Protein AF-A0A7V9DUL5-F1 (afdb_monomer_lite)

Structure (mmCIF, N/CA/C/O backbone):
data_AF-A0A7V9DUL5-F1
#
_entry.id   AF-A0A7V9DUL5-F1
#
loop_
_atom_site.group_PDB
_atom_site.id
_atom_site.type_symbol
_atom_site.label_atom_id
_atom_site.label_alt_id
_atom_site.label_comp_id
_atom_site.label_asym_id
_atom_site.label_entity_id
_atom_site.label_seq_id
_atom_site.pdbx_PDB_ins_code
_atom_site.Cartn_x
_atom_site.Cartn_y
_atom_site.Cartn_z
_atom_site.occupancy
_atom_site.B_iso_or_equiv
_atom_site.auth_seq_id
_atom_site.auth_comp_id
_atom_site.auth_asym_id
_atom_site.auth_atom_id
_atom_site.pdbx_PDB_model_num
ATOM 1 N N . GLY A 1 1 ? 25.525 -10.480 -14.762 1.00 62.44 1 GLY A N 1
ATOM 2 C CA . GLY A 1 1 ? 25.239 -9.579 -13.626 1.00 62.44 1 GLY A CA 1
ATOM 3 C C . GLY A 1 1 ? 24.257 -8.466 -13.969 1.00 62.44 1 GLY A C 1
ATOM 4 O O . GLY A 1 1 ? 23.234 -8.354 -13.313 1.00 62.44 1 GLY A O 1
ATOM 5 N N . ILE A 1 2 ? 24.531 -7.656 -14.999 1.00 79.62 2 ILE A N 1
ATOM 6 C CA . ILE A 1 2 ? 23.773 -6.420 -15.299 1.00 79.62 2 ILE A CA 1
ATOM 7 C C . ILE A 1 2 ? 22.297 -6.606 -15.705 1.00 79.62 2 ILE A C 1
ATOM 9 O O . ILE A 1 2 ? 21.495 -5.689 -15.567 1.00 79.62 2 ILE A O 1
ATOM 13 N N . THR A 1 3 ? 21.905 -7.779 -16.201 1.00 90.38 3 THR A N 1
ATOM 14 C CA . THR A 1 3 ? 20.504 -8.048 -16.567 1.00 90.38 3 THR A CA 1
ATOM 15 C C . THR A 1 3 ? 19.608 -8.117 -15.332 1.00 90.38 3 THR A C 1
ATOM 17 O O . THR A 1 3 ? 18.474 -7.657 -15.372 1.00 90.38 3 THR A O 1
ATOM 20 N N . PHE A 1 4 ? 20.137 -8.611 -14.210 1.00 92.88 4 PHE A N 1
ATOM 21 C CA . PHE A 1 4 ? 19.392 -8.726 -12.959 1.00 92.88 4 PHE A CA 1
ATOM 22 C C . PHE A 1 4 ? 19.013 -7.350 -12.392 1.00 92.88 4 PHE A C 1
ATOM 24 O O . PHE A 1 4 ? 17.853 -7.117 -12.070 1.00 92.88 4 PHE A O 1
ATOM 31 N N . ILE A 1 5 ? 19.956 -6.399 -12.369 1.00 95.44 5 ILE A N 1
ATOM 32 C CA . ILE A 1 5 ? 19.678 -5.034 -11.892 1.00 95.44 5 ILE A CA 1
ATOM 33 C C . ILE A 1 5 ? 18.683 -4.294 -12.801 1.00 95.44 5 ILE A C 1
ATOM 35 O O . ILE A 1 5 ? 17.821 -3.573 -12.305 1.00 95.44 5 ILE A O 1
ATOM 39 N N . LYS A 1 6 ? 18.731 -4.525 -14.122 1.00 93.88 6 LYS A N 1
ATOM 40 C CA . LYS A 1 6 ? 17.746 -3.970 -15.066 1.00 93.88 6 LYS A CA 1
ATOM 41 C C . LYS A 1 6 ? 16.342 -4.513 -14.805 1.00 93.88 6 LYS A C 1
ATOM 43 O O . LYS A 1 6 ? 15.395 -3.735 -14.778 1.00 93.88 6 LYS A O 1
ATOM 48 N N . LEU A 1 7 ? 16.212 -5.821 -14.585 1.00 96.88 7 LEU A N 1
ATOM 49 C CA . LEU A 1 7 ? 14.924 -6.449 -14.285 1.00 96.88 7 LEU A CA 1
ATOM 50 C C . LEU A 1 7 ? 14.331 -5.920 -12.975 1.00 96.88 7 LEU A C 1
ATOM 52 O O . LEU A 1 7 ? 13.148 -5.597 -12.945 1.00 96.88 7 LEU A O 1
ATOM 56 N N . ILE A 1 8 ? 15.150 -5.754 -11.932 1.00 96.94 8 ILE A N 1
ATOM 57 C CA . ILE A 1 8 ? 14.706 -5.158 -10.664 1.00 96.94 8 ILE A CA 1
ATOM 58 C C . ILE A 1 8 ? 14.236 -3.715 -10.872 1.00 96.94 8 ILE A C 1
ATOM 60 O O . ILE A 1 8 ? 13.165 -3.353 -10.395 1.00 96.94 8 ILE A O 1
ATOM 64 N N . GLY A 1 9 ? 14.996 -2.898 -11.607 1.00 96.31 9 GLY A N 1
ATOM 65 C CA . GLY A 1 9 ? 14.613 -1.512 -11.884 1.00 96.31 9 GLY A CA 1
ATOM 66 C C . GLY A 1 9 ? 13.285 -1.407 -12.638 1.00 96.31 9 GLY A C 1
ATOM 67 O O . GLY A 1 9 ? 12.409 -0.641 -12.245 1.00 96.31 9 GLY A O 1
ATOM 68 N N . VAL A 1 10 ? 13.102 -2.226 -13.677 1.00 97.69 10 VAL A N 1
ATOM 69 C CA . VAL A 1 10 ? 11.851 -2.271 -14.450 1.00 97.69 10 VAL A CA 1
ATOM 70 C C . VAL A 1 10 ? 10.684 -2.745 -13.580 1.00 97.69 10 VAL A C 1
ATOM 72 O O . VAL A 1 10 ? 9.626 -2.117 -13.587 1.00 97.69 10 VAL A O 1
ATOM 75 N N . ALA A 1 11 ? 10.880 -3.798 -12.785 1.00 97.56 11 ALA A N 1
ATOM 76 C CA . ALA A 1 11 ? 9.858 -4.300 -11.872 1.00 97.56 11 ALA A CA 1
ATOM 77 C C . ALA A 1 11 ? 9.457 -3.253 -10.820 1.00 97.56 11 ALA A C 1
ATOM 79 O O . ALA A 1 11 ? 8.268 -3.090 -10.560 1.00 97.56 11 ALA A O 1
ATOM 80 N N . MET A 1 12 ? 10.417 -2.504 -10.263 1.00 98.19 12 MET A N 1
ATOM 81 C CA . MET A 1 12 ? 10.130 -1.432 -9.304 1.00 98.19 12 MET A CA 1
ATOM 82 C C . MET A 1 12 ? 9.273 -0.326 -9.918 1.00 98.19 12 MET A C 1
ATOM 84 O O . MET A 1 12 ? 8.280 0.073 -9.316 1.00 98.19 12 MET A O 1
ATOM 88 N N . VAL A 1 13 ? 9.616 0.149 -11.118 1.00 98.38 13 VAL A N 1
ATOM 89 C CA . VAL A 1 13 ? 8.834 1.201 -11.790 1.00 98.38 13 VAL A CA 1
ATOM 90 C C . VAL A 1 13 ? 7.403 0.730 -12.045 1.00 98.38 13 VAL A C 1
ATOM 92 O O . VAL A 1 13 ? 6.456 1.451 -11.737 1.00 98.38 13 VAL A O 1
ATOM 95 N N . ILE A 1 14 ? 7.235 -0.498 -12.543 1.00 98.38 14 ILE A N 1
ATOM 96 C CA . ILE A 1 14 ? 5.909 -1.082 -12.777 1.00 98.38 14 ILE A CA 1
ATOM 97 C C . ILE A 1 14 ? 5.133 -1.203 -11.460 1.00 98.38 14 ILE A C 1
ATOM 99 O O . ILE A 1 14 ? 3.974 -0.799 -11.404 1.00 98.38 14 ILE A O 1
ATOM 103 N N . ALA A 1 15 ? 5.763 -1.700 -10.393 1.00 97.56 15 ALA A N 1
ATOM 104 C CA . ALA A 1 15 ? 5.126 -1.848 -9.087 1.00 97.56 15 ALA A CA 1
ATOM 105 C C . ALA A 1 15 ? 4.639 -0.505 -8.524 1.00 97.56 15 ALA A C 1
ATOM 107 O O . ALA A 1 15 ? 3.512 -0.421 -8.044 1.00 97.56 15 ALA A O 1
ATOM 108 N N . ILE A 1 16 ? 5.447 0.553 -8.639 1.00 97.88 16 ILE A N 1
ATOM 109 C CA . ILE A 1 16 ? 5.076 1.903 -8.191 1.00 97.88 16 ILE A CA 1
ATOM 110 C C . ILE A 1 16 ? 3.882 2.433 -8.990 1.00 97.88 16 ILE A C 1
ATOM 112 O O . ILE A 1 16 ? 2.941 2.958 -8.397 1.00 97.88 16 ILE A O 1
ATOM 116 N N . ILE A 1 17 ? 3.893 2.286 -10.320 1.00 98.44 17 ILE A N 1
ATOM 117 C CA . ILE A 1 17 ? 2.783 2.741 -11.173 1.00 98.44 17 ILE A CA 1
ATOM 118 C C . ILE A 1 17 ? 1.498 1.997 -10.808 1.00 98.44 17 ILE A C 1
ATOM 120 O O . ILE A 1 17 ? 0.449 2.621 -10.652 1.00 98.44 17 ILE A O 1
ATOM 124 N N . VAL A 1 18 ? 1.575 0.677 -10.642 1.00 98.25 18 VAL A N 1
ATOM 125 C CA . VAL A 1 18 ? 0.431 -0.156 -10.254 1.00 98.25 18 VAL A CA 1
ATOM 126 C C . VAL A 1 18 ? -0.085 0.224 -8.866 1.00 98.25 18 VAL A C 1
ATOM 128 O O . VAL A 1 18 ? -1.299 0.327 -8.694 1.00 98.25 18 VAL A O 1
ATOM 131 N N . ASP A 1 19 ? 0.790 0.488 -7.894 1.00 97.12 19 ASP A N 1
ATOM 132 C CA . ASP A 1 19 ? 0.367 0.922 -6.558 1.00 97.12 19 ASP A CA 1
ATOM 133 C C . ASP A 1 19 ? -0.343 2.280 -6.614 1.00 97.12 19 ASP A C 1
ATOM 135 O O . ASP A 1 19 ? -1.473 2.436 -6.145 1.00 97.12 19 ASP A O 1
ATOM 139 N N . ALA A 1 20 ? 0.288 3.254 -7.270 1.00 96.94 20 ALA A N 1
ATOM 140 C CA . ALA A 1 20 ? -0.226 4.611 -7.359 1.00 96.94 20 ALA A CA 1
ATOM 141 C C . ALA A 1 20 ? -1.554 4.700 -8.128 1.00 96.94 20 ALA A C 1
ATOM 143 O O . ALA A 1 20 ? -2.381 5.553 -7.809 1.00 96.94 20 ALA A O 1
ATOM 144 N N . THR A 1 21 ? -1.767 3.830 -9.119 1.00 96.88 21 THR A N 1
ATOM 145 C CA . THR A 1 21 ? -2.976 3.834 -9.954 1.00 96.88 21 THR A CA 1
ATOM 146 C C . THR A 1 21 ? -3.996 2.804 -9.483 1.00 96.88 21 THR A C 1
ATOM 148 O O . THR A 1 21 ? -5.041 3.169 -8.960 1.00 96.88 21 THR A O 1
ATOM 151 N N . ILE A 1 22 ? -3.713 1.514 -9.624 1.00 97.44 22 ILE A N 1
ATOM 152 C CA . ILE A 1 22 ? -4.682 0.444 -9.372 1.00 97.44 22 ILE A CA 1
ATOM 153 C C . ILE A 1 22 ? -4.938 0.293 -7.873 1.00 97.44 22 ILE A C 1
ATOM 155 O O . ILE A 1 22 ? -6.094 0.292 -7.439 1.00 97.44 22 ILE A O 1
ATOM 159 N N . VAL A 1 23 ? -3.877 0.178 -7.069 1.00 96.94 23 VAL A N 1
ATOM 160 C CA . VAL A 1 23 ? -4.033 -0.098 -5.635 1.00 96.94 23 VAL A CA 1
ATOM 161 C C . VAL A 1 23 ? -4.701 1.084 -4.948 1.00 96.94 23 VAL A C 1
ATOM 163 O O . VAL A 1 23 ? -5.743 0.911 -4.321 1.00 96.94 23 VAL A O 1
ATOM 166 N N . ARG A 1 24 ? -4.178 2.300 -5.113 1.00 93.75 24 ARG A N 1
ATOM 167 C CA . ARG A 1 24 ? -4.724 3.484 -4.437 1.00 93.75 24 ARG A CA 1
ATOM 168 C C . ARG A 1 24 ? -6.064 3.950 -4.992 1.00 93.75 24 ARG A C 1
ATOM 170 O O . ARG A 1 24 ? -6.915 4.338 -4.197 1.00 93.75 24 ARG A O 1
ATOM 177 N N . ALA A 1 25 ? -6.277 3.919 -6.310 1.00 95.88 25 ALA A N 1
ATOM 178 C CA . ALA A 1 25 ? -7.522 4.442 -6.878 1.00 95.88 25 ALA A CA 1
ATOM 179 C C . ALA A 1 25 ? -8.686 3.447 -6.806 1.00 95.88 25 ALA A C 1
ATOM 181 O O . ALA A 1 25 ? -9.837 3.878 -6.794 1.00 95.88 25 ALA A O 1
ATOM 182 N N . LEU A 1 26 ? -8.418 2.135 -6.752 1.00 95.62 26 LEU A N 1
ATOM 183 C CA . LEU A 1 26 ? -9.466 1.110 -6.778 1.00 95.62 26 LEU A CA 1
ATOM 184 C C . LEU A 1 26 ? -9.414 0.205 -5.553 1.00 95.62 26 LEU A C 1
ATOM 186 O O . LEU A 1 26 ? -10.401 0.095 -4.829 1.00 95.62 26 LEU A O 1
ATOM 190 N N . LEU A 1 27 ? -8.272 -0.432 -5.304 1.00 94.31 27 LEU A N 1
ATOM 191 C CA . LEU A 1 27 ? -8.169 -1.496 -4.306 1.00 94.31 27 LEU A CA 1
ATOM 192 C C . LEU A 1 27 ? -8.374 -0.965 -2.882 1.00 94.31 27 LEU A C 1
ATOM 194 O O . LEU A 1 27 ? -9.172 -1.521 -2.131 1.00 94.31 27 LEU A O 1
ATOM 198 N N . VAL A 1 28 ? -7.729 0.150 -2.533 1.00 94.00 28 VAL A N 1
ATOM 199 C CA . VAL A 1 28 ? -7.883 0.836 -1.245 1.00 94.00 28 VAL A CA 1
ATOM 200 C C . VAL A 1 28 ? -9.332 1.289 -1.035 1.00 94.00 28 VAL A C 1
ATOM 202 O O . VAL A 1 28 ? -9.932 0.833 -0.064 1.00 94.00 28 VAL A O 1
ATOM 205 N N . PRO A 1 29 ? -9.962 2.106 -1.904 1.00 90.12 29 PRO A N 1
ATOM 206 C CA . PRO A 1 29 ? -11.335 2.555 -1.672 1.00 90.12 29 PRO A CA 1
ATOM 207 C C . PRO A 1 29 ? -12.357 1.415 -1.712 1.00 90.12 29 PRO A C 1
ATOM 209 O O . PRO A 1 29 ? -13.314 1.444 -0.937 1.00 90.12 29 PRO A O 1
ATOM 212 N N . ALA A 1 30 ? -12.168 0.395 -2.554 1.00 92.25 30 ALA A N 1
ATOM 213 C CA . ALA A 1 30 ? -13.028 -0.787 -2.559 1.00 92.25 30 ALA A CA 1
ATOM 214 C C . ALA A 1 30 ? -12.921 -1.559 -1.239 1.00 92.25 30 ALA A C 1
ATOM 216 O O . ALA A 1 30 ? -13.939 -1.893 -0.638 1.00 92.25 30 ALA A O 1
ATOM 217 N N . THR A 1 31 ? -11.701 -1.771 -0.744 1.00 91.00 31 THR A N 1
ATOM 218 C CA . THR A 1 31 ? -11.454 -2.461 0.529 1.00 91.00 31 THR A CA 1
ATOM 219 C C . THR A 1 31 ? -11.995 -1.661 1.711 1.00 91.00 31 THR A C 1
ATOM 221 O O . THR A 1 31 ? -12.655 -2.223 2.580 1.00 91.00 31 THR A O 1
ATOM 224 N N . MET A 1 32 ? -11.806 -0.339 1.710 1.00 89.25 32 MET A N 1
ATOM 225 C CA . MET A 1 32 ? -12.364 0.569 2.718 1.00 89.25 32 MET A CA 1
ATOM 226 C C . MET A 1 32 ? -13.891 0.515 2.746 1.00 89.25 32 MET A C 1
ATOM 228 O O . MET A 1 32 ? -14.485 0.521 3.820 1.00 89.25 32 MET A O 1
ATOM 232 N N . ARG A 1 33 ? -14.541 0.428 1.581 1.00 86.56 33 ARG A N 1
ATOM 233 C CA . ARG A 1 33 ? -16.000 0.277 1.487 1.00 86.56 33 ARG A CA 1
ATOM 234 C C . ARG A 1 33 ? -16.474 -1.112 1.916 1.00 86.56 33 ARG A C 1
ATOM 236 O O . ARG A 1 33 ? -17.505 -1.204 2.570 1.00 86.56 33 ARG A O 1
ATOM 243 N N . LEU A 1 34 ? -15.731 -2.166 1.572 1.00 88.25 34 LEU A N 1
ATOM 244 C CA . LEU A 1 34 ? -16.070 -3.553 1.901 1.00 88.25 34 LEU A CA 1
ATOM 245 C C . LEU A 1 34 ? -15.927 -3.842 3.400 1.00 88.25 34 LEU A C 1
ATOM 247 O O . LEU A 1 34 ? -16.839 -4.383 4.018 1.00 88.25 34 LEU A O 1
ATOM 251 N N . LEU A 1 35 ? -14.786 -3.474 3.985 1.00 84.75 35 LEU A N 1
ATOM 252 C CA . LEU A 1 35 ? -14.501 -3.674 5.408 1.00 84.75 35 LEU A CA 1
ATOM 253 C C . LEU A 1 35 ? -15.203 -2.632 6.279 1.00 84.75 35 LEU A C 1
ATOM 255 O O . LEU A 1 35 ? -15.553 -2.929 7.423 1.00 84.75 35 LEU A O 1
ATOM 259 N N . GLY A 1 36 ? -15.412 -1.421 5.755 1.00 83.38 36 GLY A N 1
ATOM 260 C CA . GLY A 1 36 ? -16.139 -0.339 6.409 1.00 83.38 36 GLY A CA 1
ATOM 261 C C . GLY A 1 36 ? -15.750 -0.191 7.878 1.00 83.38 36 GLY A C 1
ATOM 262 O O . GLY A 1 36 ? -14.619 0.161 8.211 1.00 83.38 36 GLY A O 1
ATOM 263 N N . ARG A 1 37 ? -16.692 -0.540 8.768 1.00 73.06 37 ARG A N 1
ATOM 264 C CA . ARG A 1 37 ? -16.550 -0.390 10.224 1.00 73.06 37 ARG A CA 1
ATOM 265 C C . ARG A 1 37 ? -15.447 -1.204 10.873 1.00 73.06 37 ARG A C 1
ATOM 267 O O . ARG A 1 37 ? -14.928 -0.790 11.907 1.00 73.06 37 ARG A O 1
ATOM 274 N N . ALA A 1 38 ? -15.065 -2.310 10.253 1.00 78.75 38 ALA A N 1
ATOM 275 C CA . ALA A 1 38 ? -13.948 -3.112 10.718 1.00 78.75 38 ALA A CA 1
ATOM 276 C C . ALA A 1 38 ? -12.597 -2.419 10.474 1.00 78.75 38 ALA A C 1
ATOM 278 O O . ALA A 1 38 ? -11.679 -2.619 11.260 1.00 78.75 38 ALA A O 1
ATOM 279 N N . ASN A 1 39 ? -12.470 -1.573 9.440 1.00 80.44 39 ASN A N 1
ATOM 280 C CA . ASN A 1 39 ? -11.194 -0.933 9.107 1.00 80.44 39 ASN A CA 1
ATOM 281 C C . ASN A 1 39 ? -10.807 0.191 10.084 1.00 80.44 39 ASN A C 1
ATOM 283 O O . ASN A 1 39 ? -9.630 0.421 10.337 1.00 80.44 39 ASN A O 1
ATOM 287 N N . TRP A 1 40 ? -11.794 0.892 10.641 1.00 74.44 40 TRP A N 1
ATOM 288 C CA . TRP A 1 40 ? -11.577 1.975 11.607 1.00 74.44 40 TRP A CA 1
ATOM 289 C C . TRP A 1 40 ? -11.788 1.553 13.065 1.00 74.44 40 TRP A C 1
ATOM 291 O O . TRP A 1 40 ? -11.792 2.394 13.966 1.00 74.44 40 TRP A O 1
ATOM 301 N N . TRP A 1 41 ? -11.957 0.256 13.328 1.00 74.25 41 TRP A N 1
ATOM 302 C CA . TRP A 1 41 ? -11.978 -0.247 14.693 1.00 74.25 41 TRP A CA 1
ATOM 303 C C . TRP A 1 41 ? -10.551 -0.423 15.209 1.00 74.25 41 TRP A C 1
ATOM 305 O O . TRP A 1 41 ? -9.781 -1.231 14.697 1.00 74.25 41 TRP A O 1
ATOM 315 N N . VAL A 1 42 ? -10.211 0.312 16.266 1.00 73.62 42 VAL A N 1
ATOM 316 C CA . VAL A 1 42 ? -9.014 0.024 17.055 1.00 73.62 42 VAL A CA 1
ATOM 317 C C . VAL A 1 42 ? -9.325 -1.180 17.942 1.00 73.62 42 VAL A C 1
ATOM 319 O O . VAL A 1 42 ? -10.188 -1.066 18.822 1.00 73.62 42 VAL A O 1
ATOM 322 N N . PRO A 1 43 ? -8.644 -2.325 17.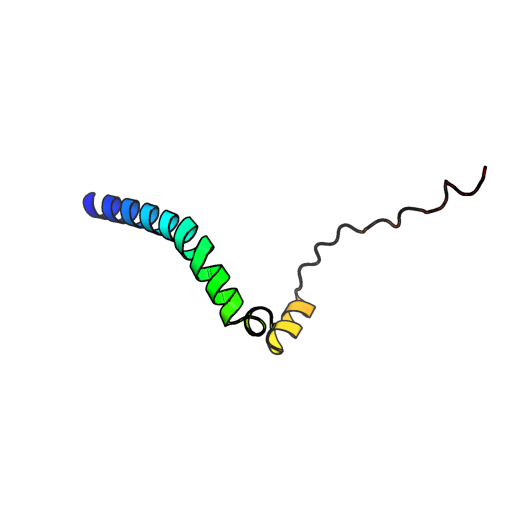762 1.00 72.38 43 PRO A N 1
ATOM 323 C CA . PRO A 1 43 ? -8.841 -3.468 18.633 1.00 72.38 43 PRO A CA 1
ATOM 324 C C . PRO A 1 43 ? -8.552 -3.091 20.083 1.00 72.38 43 PRO A C 1
ATOM 326 O O . PRO A 1 43 ? -7.578 -2.399 20.373 1.00 72.38 43 PRO A O 1
ATOM 329 N N . GLY A 1 44 ? -9.403 -3.562 20.999 1.00 72.88 44 GLY A N 1
ATOM 330 C CA . GLY A 1 44 ? -9.342 -3.266 22.438 1.00 72.88 44 GLY A CA 1
ATOM 331 C C . GLY A 1 44 ? -7.931 -3.159 23.048 1.00 72.88 44 GLY A C 1
ATOM 332 O O . GLY A 1 44 ? -7.664 -2.158 23.714 1.00 72.88 44 GLY A O 1
ATOM 333 N N . PRO A 1 45 ? -6.992 -4.096 22.798 1.00 72.50 45 PRO A N 1
ATOM 334 C CA . PRO A 1 45 ? -5.629 -3.996 23.334 1.00 72.50 45 PRO A CA 1
ATOM 335 C C . PRO A 1 45 ? -4.80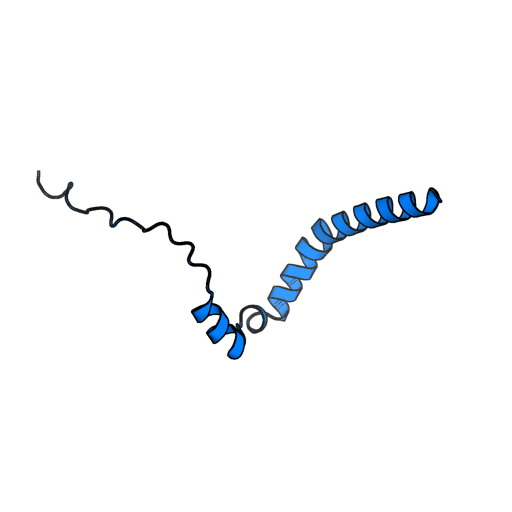0 -2.833 22.758 1.00 72.50 45 PRO A C 1
ATOM 337 O O . PRO A 1 45 ? -4.005 -2.232 23.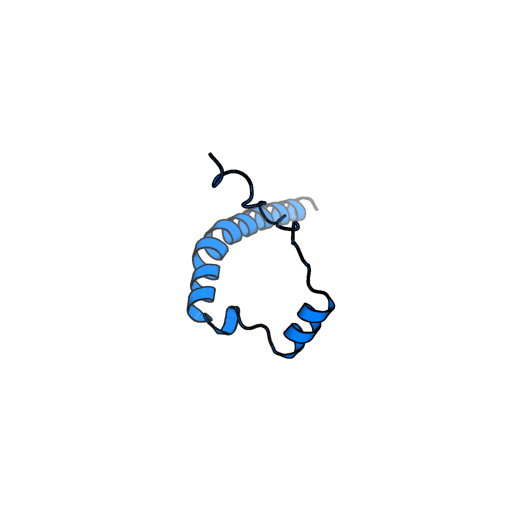480 1.00 72.50 45 PRO A O 1
ATOM 340 N N . LEU A 1 46 ? -5.004 -2.456 21.492 1.00 74.25 46 LEU A N 1
ATOM 341 C CA . LEU A 1 46 ? -4.319 -1.322 20.860 1.00 74.25 46 LEU A CA 1
ATOM 342 C C . LEU A 1 46 ? -4.825 0.026 21.391 1.00 74.25 46 LEU A C 1
ATOM 344 O O . LEU A 1 46 ? -4.064 0.989 21.405 1.00 74.25 46 LEU A O 1
ATOM 348 N N . ARG A 1 47 ? -6.059 0.095 21.913 1.00 76.88 47 ARG A N 1
ATOM 349 C CA . ARG A 1 47 ? -6.594 1.312 22.550 1.00 76.88 47 ARG A CA 1
ATOM 350 C C . ARG A 1 47 ? -5.802 1.695 23.802 1.00 76.88 47 ARG A C 1
ATOM 352 O O . ARG A 1 47 ? -5.519 2.872 23.995 1.00 76.88 47 ARG A O 1
ATOM 359 N N . GLY A 1 48 ? -5.411 0.716 24.620 1.00 78.31 48 GLY A N 1
ATOM 360 C CA . GLY A 1 48 ? -4.598 0.961 25.817 1.00 78.31 48 GLY A CA 1
ATOM 361 C C . GLY A 1 48 ? -3.176 1.422 25.482 1.00 78.31 48 GLY A C 1
ATOM 362 O O . GLY A 1 48 ? -2.640 2.315 26.131 1.00 78.31 48 GLY A O 1
ATOM 363 N N . ILE A 1 49 ? -2.585 0.866 24.420 1.00 81.56 49 ILE A N 1
ATOM 364 C CA . ILE A 1 49 ? -1.260 1.274 23.929 1.00 81.56 49 ILE A CA 1
ATOM 365 C C . ILE A 1 49 ? -1.320 2.691 23.344 1.00 81.56 49 ILE A C 1
ATOM 367 O O . ILE A 1 49 ? -0.468 3.515 23.666 1.00 81.56 49 ILE A O 1
ATOM 371 N N . TYR A 1 50 ? -2.352 3.001 22.554 1.00 80.81 50 TYR A N 1
ATOM 372 C CA . TYR A 1 50 ? -2.553 4.332 21.977 1.00 80.81 50 TYR A CA 1
ATOM 373 C C . TYR A 1 50 ? -2.786 5.404 23.050 1.00 80.81 50 TYR A C 1
ATOM 375 O O . TYR A 1 50 ? -2.304 6.519 22.916 1.00 80.81 50 TYR A O 1
ATOM 383 N N . GLN A 1 51 ? -3.462 5.073 24.153 1.00 78.06 51 GLN A N 1
ATOM 384 C CA . GLN A 1 51 ? -3.590 5.988 25.296 1.00 78.06 51 GLN A CA 1
ATOM 385 C C . GLN A 1 51 ? -2.263 6.218 26.026 1.00 78.06 51 GLN A C 1
ATOM 387 O O . GLN A 1 51 ? -2.036 7.302 26.552 1.00 78.06 51 GLN A O 1
ATOM 392 N N . ARG A 1 52 ? -1.386 5.210 26.067 1.00 78.00 52 ARG A N 1
ATOM 393 C CA . ARG A 1 52 ? -0.113 5.288 26.794 1.00 78.00 52 ARG A CA 1
ATOM 394 C C . ARG A 1 52 ? 1.008 5.965 25.999 1.00 78.00 52 ARG A C 1
ATOM 396 O O . ARG A 1 52 ? 1.868 6.590 26.608 1.00 78.00 52 ARG A O 1
ATOM 403 N N . PHE A 1 53 ? 1.008 5.829 24.673 1.00 80.50 53 PHE A N 1
ATOM 404 C CA . PHE A 1 53 ? 2.077 6.310 23.783 1.00 80.50 53 PHE A CA 1
ATOM 405 C C . PHE A 1 53 ? 1.569 7.201 22.639 1.00 80.50 53 PHE A C 1
ATOM 407 O O . PHE A 1 53 ? 2.277 7.406 21.656 1.00 80.50 53 PHE A O 1
ATOM 414 N N . GLY A 1 54 ? 0.328 7.683 22.725 1.00 74.81 54 GLY A N 1
ATOM 415 C CA . GLY A 1 54 ? -0.305 8.469 21.669 1.00 74.81 54 GLY A CA 1
ATOM 416 C C . GLY A 1 54 ? 0.480 9.736 21.335 1.00 74.81 54 GLY A C 1
ATOM 417 O O . GLY A 1 54 ? 0.924 10.460 22.226 1.00 74.81 54 GLY A O 1
ATOM 418 N N . ILE A 1 55 ? 0.628 10.008 20.039 1.00 73.88 55 ILE A N 1
ATOM 419 C CA . ILE A 1 55 ? 1.229 11.238 19.518 1.00 73.88 55 ILE A CA 1
ATOM 420 C C . ILE A 1 55 ? 0.191 12.351 19.704 1.00 73.88 55 ILE A C 1
ATOM 422 O O . ILE A 1 55 ? -0.888 12.303 19.111 1.00 73.88 55 ILE A O 1
ATOM 426 N N . HIS A 1 56 ? 0.489 13.314 20.571 1.00 73.06 56 HIS A N 1
ATOM 427 C CA . HIS A 1 56 ? -0.360 14.479 20.800 1.00 73.06 56 HIS A CA 1
ATOM 428 C C . HIS A 1 56 ? 0.140 15.603 19.893 1.00 73.06 56 HIS A C 1
ATOM 430 O O . HIS A 1 56 ? 1.007 16.376 20.286 1.00 73.06 56 HIS A O 1
ATOM 436 N N . GLU A 1 57 ? -0.377 15.673 18.668 1.00 72.56 57 GLU A N 1
ATOM 437 C CA . GLU A 1 57 ? -0.148 16.825 17.792 1.00 72.56 57 GLU A CA 1
ATOM 438 C C . GLU A 1 57 ? -1.188 17.895 18.150 1.00 72.56 57 GLU A C 1
ATOM 440 O O . GLU A 1 57 ? -2.273 17.970 17.574 1.00 72.56 57 GLU A O 1
ATOM 445 N N . GLY A 1 58 ? -0.901 18.644 19.208 1.00 67.06 58 GLY A N 1
ATOM 446 C CA . GLY A 1 58 ? -1.666 19.816 19.596 1.00 67.06 58 GLY A CA 1
ATOM 447 C C . GLY A 1 58 ? -0.730 21.005 19.585 1.00 67.06 58 GLY A C 1
ATOM 448 O O . GLY A 1 58 ? 0.066 21.158 20.509 1.00 67.06 58 GLY A O 1
ATOM 449 N N . GLU A 1 59 ? -0.843 21.866 18.576 1.00 69.94 59 GLU A N 1
ATOM 450 C CA . GLU A 1 59 ? -0.569 23.269 18.857 1.00 69.94 59 GLU A CA 1
ATOM 451 C C . GLU A 1 59 ? -1.574 23.665 19.952 1.00 69.94 59 GLU A C 1
ATOM 453 O O . GLU A 1 59 ? -2.766 23.352 19.809 1.00 69.94 59 GLU A O 1
ATOM 458 N N . PRO A 1 60 ? -1.143 24.246 21.084 1.00 70.38 60 PRO A N 1
ATOM 459 C CA . PRO A 1 60 ? -2.083 24.821 22.025 1.00 70.38 60 PRO A CA 1
ATOM 460 C C . PRO A 1 60 ? -2.922 25.818 21.233 1.00 70.38 60 PRO A C 1
ATOM 462 O O . PRO A 1 60 ? -2.405 26.823 20.753 1.00 70.38 60 PRO A O 1
ATOM 465 N N . VAL A 1 61 ? -4.206 25.519 21.033 1.00 70.44 61 VAL A N 1
ATOM 466 C CA . VAL A 1 61 ? -5.141 26.526 20.545 1.00 70.44 61 VAL A CA 1
ATOM 467 C C . VAL A 1 61 ? -5.243 27.528 21.683 1.00 70.44 61 VAL A C 1
ATOM 469 O O . VAL A 1 61 ? -6.003 27.324 22.630 1.00 70.44 61 VAL A O 1
ATOM 472 N N . GLU A 1 62 ? -4.395 28.556 21.626 1.00 72.00 62 GLU A N 1
ATOM 473 C CA . GLU A 1 62 ? -4.486 29.737 22.470 1.00 72.00 62 GLU A CA 1
ATOM 474 C C . GLU A 1 62 ? -5.949 30.190 22.417 1.00 72.00 62 GLU A C 1
ATOM 476 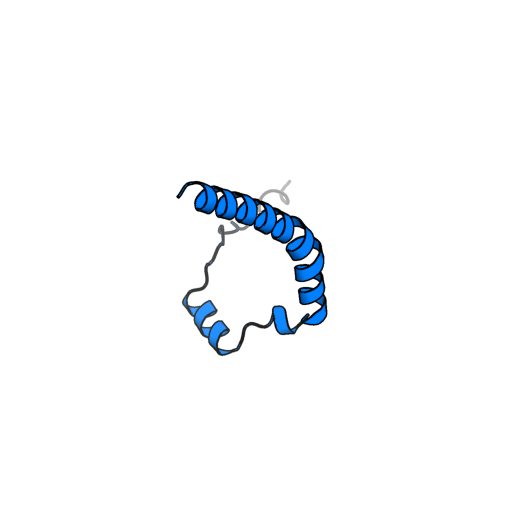O O . GLU A 1 62 ? -6.486 30.404 21.320 1.00 72.00 62 GLU A O 1
ATOM 481 N N . PRO A 1 63 ? -6.647 30.270 23.561 1.00 68.25 63 PRO A N 1
ATOM 482 C CA . PRO A 1 63 ? -7.991 30.809 23.588 1.00 68.25 63 PRO A CA 1
ATOM 483 C C . PRO A 1 63 ? -7.934 32.198 22.959 1.00 68.25 63 PRO A C 1
ATOM 485 O O . PRO A 1 63 ? -7.289 33.093 23.500 1.00 68.25 63 PRO A O 1
ATOM 488 N N . VAL A 1 64 ? -8.573 32.380 21.799 1.00 69.75 64 VAL A N 1
ATOM 489 C CA . VAL A 1 64 ? -8.716 33.706 21.195 1.00 69.7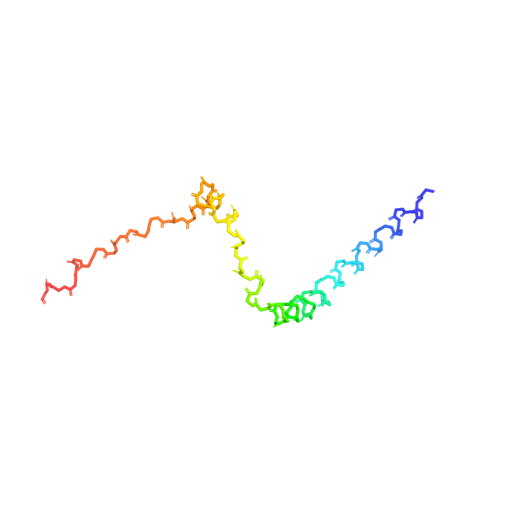5 64 VAL A CA 1
ATOM 490 C C . VAL A 1 64 ? -9.465 34.547 22.217 1.00 69.75 64 VAL A C 1
ATOM 492 O O . VAL A 1 64 ? -10.659 34.343 22.440 1.00 69.75 64 VAL A O 1
ATOM 495 N N . GLU A 1 65 ? -8.736 35.429 22.899 1.00 69.00 65 GLU A N 1
ATOM 496 C CA . GLU A 1 65 ? -9.255 36.274 23.960 1.00 69.00 65 GLU A CA 1
ATOM 497 C C . GLU A 1 65 ? -10.388 37.131 23.377 1.00 69.00 65 GLU A C 1
ATOM 499 O O . GLU A 1 65 ? -10.166 38.126 22.690 1.00 69.00 65 GLU A O 1
ATOM 504 N N . GLN A 1 66 ? -11.632 36.716 23.636 1.00 64.19 66 GLN A N 1
ATOM 505 C CA . GLN A 1 66 ? -12.892 37.357 23.236 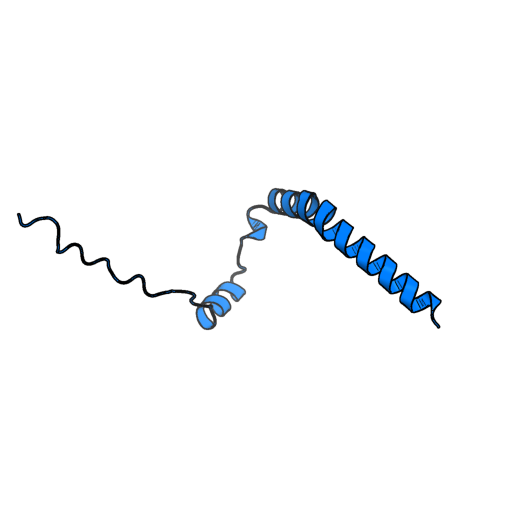1.00 64.19 66 GLN A CA 1
ATOM 506 C C . GLN A 1 66 ? -13.104 38.740 23.898 1.00 64.19 66 GLN A C 1
ATOM 508 O O . GLN A 1 66 ? -14.236 39.155 24.136 1.00 64.19 66 GLN A O 1
ATOM 513 N N . ARG A 1 67 ? -12.035 39.476 24.229 1.00 65.62 67 ARG A N 1
ATOM 514 C CA . ARG A 1 67 ? -12.085 40.671 25.082 1.00 65.62 67 ARG A CA 1
ATOM 515 C C . ARG A 1 67 ? -12.079 42.017 24.348 1.00 65.62 67 ARG A C 1
ATOM 517 O O . ARG A 1 67 ? -12.253 43.035 25.007 1.00 65.62 67 ARG A O 1
ATOM 524 N N . THR A 1 68 ? -11.938 42.091 23.024 1.00 63.88 68 THR A N 1
ATOM 525 C CA . THR A 1 68 ? -11.737 43.400 22.357 1.00 63.88 68 THR A CA 1
ATOM 526 C C . THR A 1 68 ? -12.900 43.972 21.545 1.00 63.88 68 THR A C 1
ATOM 528 O O . THR A 1 68 ? -12.766 45.104 21.098 1.00 63.88 68 THR A O 1
ATOM 531 N N . LEU A 1 69 ? -14.053 43.303 21.381 1.00 64.00 69 LEU A N 1
ATOM 532 C CA . LEU A 1 69 ? -15.130 43.818 20.504 1.00 64.00 69 LEU A CA 1
ATOM 533 C C . LEU A 1 69 ? -16.546 43.853 21.114 1.00 64.00 69 LEU A C 1
ATOM 535 O O . LEU A 1 69 ? -17.523 43.723 20.385 1.00 64.00 69 LEU A O 1
ATOM 539 N N . VAL A 1 70 ? -16.694 44.067 22.425 1.00 65.50 70 VAL A N 1
ATOM 540 C CA . VAL A 1 70 ? -17.959 44.579 22.999 1.00 65.50 70 VAL A CA 1
ATOM 541 C C . VAL A 1 70 ? -17.614 45.588 24.092 1.00 65.50 70 VAL A C 1
ATOM 543 O O . VAL A 1 70 ? -17.577 45.277 25.279 1.00 65.50 70 VAL A O 1
ATOM 546 N N . GLY A 1 71 ? -17.255 46.791 23.662 1.00 62.12 71 GLY A N 1
ATOM 547 C CA . GLY A 1 71 ? -16.805 47.868 24.538 1.00 62.12 71 GLY A CA 1
ATOM 548 C C . GLY A 1 71 ? -16.449 49.127 23.757 1.00 62.12 71 GLY A C 1
ATOM 549 O O . GLY A 1 71 ? -15.398 49.708 24.006 1.00 62.12 71 GLY A O 1
ATOM 550 N N . VAL A 1 72 ? -17.290 49.497 22.787 1.00 56.38 72 VAL A N 1
ATOM 551 C CA . VAL A 1 72 ? -17.392 50.849 22.216 1.00 56.38 72 VAL A CA 1
ATOM 552 C C . VAL A 1 72 ? -18.872 51.153 22.054 1.00 56.38 72 VAL A C 1
ATOM 554 O O . VAL A 1 72 ? -19.580 50.249 21.554 1.00 56.38 72 VAL A O 1
#

Secondary structure (DSSP, 8-state):
-HHHHHHHHHHHHHHHHHIIIIIIIIIHHHHHHHHGGGTT---HHHHHHHHHH------------TTSSS--

Radius of gyration: 24.2 Å; chains: 1; bounding box: 43×60×43 Å

pLDDT: mean 82.57, std 12.32, range [56.38, 98.44]

Foldseek 3Di:
DVVVVVVVVVVVVVVVVCCVPVCVPPVVVVVCVVCPPVVPDDPPVNVVVCVVDPDDPDPPPPPPPPPDPPDD

Sequence (72 aa):
GITFIKLIGVAMVIAIIVDATIVRALLVPATMRLLGRANWWVPGPLRGIYQRFGIHEGEPVEPVEQRTLVGV